Protein AF-A0A2E7KXQ9-F1 (afdb_monomer_lite)

Sequence (109 aa):
MSLIPFQYSSPGHSLYRSLILLISISASFDTLAQEDKINYEEHVRPILADRCLSCHNPDKAKGGLDLSTYSATMQGGSSGEIVNPGDPSGSRLYLSVTHKEEPIMPPKG

Radius of gyration: 34.42 Å; chains: 1; bounding box: 62×38×104 Å

Structure (mmCIF, N/CA/C/O backbone):
data_AF-A0A2E7KXQ9-F1
#
_entry.id   AF-A0A2E7KXQ9-F1
#
loop_
_atom_site.group_PDB
_atom_site.id
_atom_site.type_symbol
_atom_site.label_atom_id
_atom_site.label_alt_id
_atom_site.label_comp_id
_atom_site.label_asym_id
_atom_site.label_entity_id
_atom_site.label_seq_id
_atom_site.pdbx_PDB_ins_code
_atom_site.Cartn_x
_atom_site.Cartn_y
_atom_site.Cartn_z
_atom_site.occupancy
_atom_site.B_iso_or_equiv
_atom_site.auth_seq_id
_atom_site.auth_comp_id
_atom_site.auth_asym_id
_atom_site.auth_atom_id
_atom_site.pdbx_PDB_model_num
ATOM 1 N N . MET A 1 1 ? -44.119 17.940 88.824 1.00 41.31 1 MET A N 1
ATOM 2 C CA . MET A 1 1 ? -45.279 18.474 88.080 1.00 41.31 1 MET A CA 1
ATOM 3 C C . MET A 1 1 ? -44.752 19.020 86.766 1.00 41.31 1 MET A C 1
ATOM 5 O O . MET A 1 1 ? -44.105 20.050 86.794 1.00 41.31 1 MET A O 1
ATOM 9 N N . SER A 1 2 ? -44.663 18.206 85.712 1.00 47.81 2 SER A N 1
ATOM 10 C CA . SER A 1 2 ? -45.735 17.883 84.745 1.00 47.81 2 SER A CA 1
ATOM 11 C C . SER A 1 2 ? -46.164 19.094 83.927 1.00 47.81 2 SER A C 1
ATOM 13 O O . SER A 1 2 ? -46.286 20.173 84.497 1.00 47.81 2 SER A O 1
ATOM 15 N N . LEU A 1 3 ? -46.499 18.819 82.654 1.00 46.47 3 LEU A N 1
ATOM 16 C CA . LEU A 1 3 ? -47.004 19.706 81.589 1.00 46.47 3 LEU A CA 1
ATOM 17 C C . LEU A 1 3 ? -45.837 20.237 80.708 1.00 46.47 3 LEU A C 1
ATOM 19 O O . LEU A 1 3 ? -44.942 20.876 81.236 1.00 46.47 3 LEU A O 1
ATOM 23 N N . ILE A 1 4 ? -45.715 20.031 79.383 1.00 55.12 4 ILE A N 1
ATOM 24 C CA . ILE A 1 4 ? -46.618 19.633 78.274 1.00 55.12 4 ILE A CA 1
ATOM 25 C C . ILE A 1 4 ? -45.718 19.214 77.071 1.00 55.12 4 ILE A C 1
ATOM 27 O O . ILE A 1 4 ? -44.639 19.792 76.927 1.00 55.12 4 ILE A O 1
ATOM 31 N N . PRO A 1 5 ? -46.104 18.275 76.180 1.00 44.12 5 PRO A N 1
ATOM 32 C CA . PRO A 1 5 ? -45.334 17.968 74.968 1.00 44.12 5 PRO A CA 1
ATOM 33 C C . PRO A 1 5 ? -45.419 19.076 73.901 1.00 44.12 5 PRO A C 1
ATOM 35 O O . PRO A 1 5 ? -46.498 19.567 73.567 1.00 44.12 5 PRO A O 1
ATOM 38 N N . PHE A 1 6 ? -44.265 19.421 73.326 1.00 46.09 6 PHE A N 1
ATOM 39 C CA . PHE A 1 6 ? -44.126 20.282 72.150 1.00 46.09 6 PHE A CA 1
ATOM 40 C C . PHE A 1 6 ? -44.597 19.502 70.910 1.00 46.09 6 PHE A C 1
ATOM 42 O O . PHE A 1 6 ? -43.896 18.628 70.403 1.00 46.09 6 PHE A O 1
ATOM 49 N N . GLN A 1 7 ? -45.813 19.778 70.437 1.00 44.66 7 GLN A N 1
ATOM 50 C CA . GLN A 1 7 ? -46.305 19.260 69.160 1.00 44.66 7 GLN A CA 1
ATOM 51 C C . GLN A 1 7 ? -45.624 20.028 68.020 1.00 44.66 7 GLN A C 1
ATOM 53 O O . GLN A 1 7 ? -45.974 21.169 67.723 1.00 44.66 7 GLN A O 1
ATOM 58 N N . TYR A 1 8 ? -44.628 19.403 67.392 1.00 52.19 8 TYR A N 1
ATOM 59 C CA . TYR A 1 8 ? -43.981 19.904 66.182 1.00 52.19 8 TYR A CA 1
ATOM 60 C C . TYR A 1 8 ? -44.901 19.650 64.977 1.00 52.19 8 TYR A C 1
ATOM 62 O O . TYR A 1 8 ? -44.860 18.596 64.347 1.00 52.19 8 TYR A O 1
ATOM 70 N N . SER A 1 9 ? -45.784 20.608 64.691 1.00 50.09 9 SER A N 1
ATOM 71 C CA . SER A 1 9 ? -46.601 20.623 63.475 1.00 50.09 9 SER A CA 1
ATOM 72 C C . SER A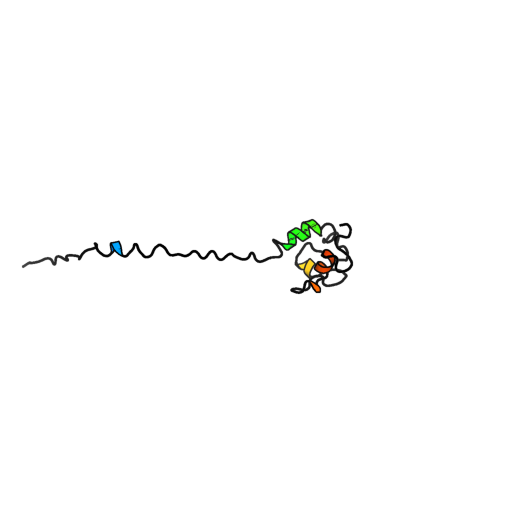 1 9 ? -45.696 20.909 62.273 1.00 50.09 9 SER A C 1
ATOM 74 O O . SER A 1 9 ? -45.189 22.019 62.116 1.00 50.09 9 SER A O 1
ATOM 76 N N . SER A 1 10 ? -45.428 19.890 61.455 1.00 55.88 10 SER A N 1
ATOM 77 C CA . SER A 1 10 ? -44.617 20.027 60.242 1.00 55.88 10 SER A CA 1
ATOM 78 C C . SER A 1 10 ? -45.414 20.750 59.144 1.00 55.88 10 SER A C 1
ATOM 80 O O . SER A 1 10 ? -46.504 20.291 58.792 1.00 55.88 10 SER A O 1
ATOM 82 N N . PRO A 1 11 ? -44.902 21.841 58.548 1.00 48.53 11 PRO A N 1
ATOM 83 C CA . PRO A 1 11 ? -45.580 22.503 57.445 1.00 48.53 11 PRO A CA 1
ATOM 84 C C . PRO A 1 11 ? -45.431 21.697 56.145 1.00 48.53 11 PRO A C 1
ATOM 86 O O . PRO A 1 11 ? -44.346 21.543 55.598 1.00 48.53 11 PRO A O 1
ATOM 89 N N . GLY A 1 12 ? -46.566 21.203 55.647 1.00 49.66 12 GLY A N 1
ATOM 90 C CA . GLY A 1 12 ? -46.927 21.184 54.227 1.00 49.66 12 GLY A CA 1
ATOM 91 C C . GLY A 1 12 ? -45.910 20.639 53.216 1.00 49.66 12 GLY A C 1
ATOM 92 O O . GLY A 1 12 ? -45.379 21.389 52.403 1.00 49.66 12 GLY A O 1
ATOM 93 N N . HIS A 1 13 ? -45.801 19.313 53.109 1.00 49.56 13 HIS A N 1
ATOM 94 C CA . HIS A 1 13 ? -45.144 18.594 51.999 1.00 49.56 13 HIS A CA 1
ATOM 95 C C . HIS A 1 13 ? -45.831 18.762 50.616 1.00 49.56 13 HIS A C 1
ATOM 97 O O . HIS A 1 13 ? -45.528 18.032 49.673 1.00 49.56 13 HIS A O 1
ATOM 103 N N . SER A 1 14 ? -46.779 19.695 50.469 1.00 55.62 14 SER A N 1
ATOM 104 C CA . SER A 1 14 ? -47.624 19.817 49.272 1.00 55.62 14 SER A CA 1
ATOM 105 C C . SER A 1 14 ? -47.018 20.673 48.157 1.00 55.62 14 SER A C 1
ATOM 107 O O . SER A 1 14 ? -47.500 20.612 47.031 1.00 55.62 14 SER A O 1
ATOM 109 N N . LEU A 1 15 ? -45.980 21.465 48.440 1.00 52.38 15 LEU A N 1
ATOM 110 C CA . LEU A 1 15 ? -45.448 22.437 47.473 1.00 52.38 15 LEU A CA 1
ATOM 111 C C . LEU A 1 15 ? -44.123 21.999 46.829 1.00 52.38 15 LEU A C 1
ATOM 113 O O . LEU A 1 15 ? -43.778 22.480 45.756 1.00 52.38 15 LEU A O 1
ATOM 117 N N . TYR A 1 16 ? -43.418 21.030 47.421 1.00 47.41 16 TYR A N 1
ATOM 118 C CA . TYR A 1 16 ? -42.153 20.517 46.874 1.00 47.41 16 TYR A CA 1
ATOM 119 C C . TYR A 1 16 ? -42.333 19.433 45.799 1.00 47.41 16 TYR A C 1
ATOM 121 O O . TYR A 1 16 ? -41.402 19.141 45.053 1.00 47.41 16 TYR A O 1
ATOM 129 N N . ARG A 1 17 ? -43.536 18.850 45.677 1.00 50.22 17 ARG A N 1
ATOM 130 C CA . ARG A 1 17 ? -43.843 17.829 44.658 1.00 50.22 17 ARG A CA 1
ATOM 131 C C . ARG A 1 17 ? -43.967 18.391 43.241 1.00 50.22 17 ARG A C 1
ATOM 133 O O . ARG A 1 17 ? -43.764 17.646 42.290 1.00 50.22 17 ARG A O 1
ATOM 140 N N . SER A 1 18 ? -44.251 19.684 43.096 1.00 52.28 18 SER A N 1
ATOM 141 C CA . SER A 1 18 ? -44.465 20.306 41.783 1.00 52.28 18 SER A CA 1
ATOM 142 C C . SER A 1 18 ? -43.192 20.877 41.152 1.00 52.28 18 SER A C 1
ATOM 144 O O . SER A 1 18 ? -43.196 21.167 39.961 1.00 52.28 18 SER A O 1
ATOM 146 N N . LEU A 1 19 ? -42.091 21.007 41.904 1.00 49.50 19 LEU A N 1
ATOM 147 C CA . LEU A 1 19 ? -40.838 21.574 41.383 1.00 49.50 19 LEU A CA 1
ATOM 148 C C . LEU A 1 19 ? -39.882 20.526 40.780 1.00 49.50 19 LEU A C 1
ATOM 150 O O . LEU A 1 19 ? -38.903 20.887 40.137 1.00 49.50 19 LEU A O 1
ATOM 154 N N . ILE A 1 20 ? -40.170 19.229 40.943 1.00 50.59 20 ILE A N 1
ATOM 155 C CA . ILE A 1 20 ? -39.330 18.133 40.422 1.00 50.59 20 ILE A CA 1
ATOM 156 C C . ILE A 1 20 ? -39.669 17.794 38.954 1.00 50.59 20 ILE A C 1
ATOM 158 O O . ILE A 1 20 ? -38.867 17.175 38.260 1.00 50.59 20 ILE A O 1
ATOM 162 N N . LEU A 1 21 ? -40.813 18.250 38.427 1.00 50.06 21 LEU A N 1
ATOM 163 C CA . LEU A 1 21 ? -41.288 17.841 37.098 1.00 50.06 21 LEU A CA 1
ATOM 164 C C . LEU A 1 21 ? -40.771 18.687 35.913 1.00 50.06 21 LEU A C 1
ATOM 166 O O . LEU A 1 21 ? -41.115 18.386 34.776 1.00 50.06 21 LEU A O 1
ATOM 170 N N . LEU A 1 22 ? -39.962 19.730 36.141 1.00 52.59 22 LEU A N 1
ATOM 171 C CA . LEU A 1 22 ? -39.502 20.644 35.075 1.00 52.59 22 LEU A CA 1
ATOM 172 C C . LEU A 1 22 ? -38.013 20.517 34.704 1.00 52.59 22 LEU A C 1
ATOM 174 O O . LEU A 1 22 ? -37.543 21.252 33.844 1.00 52.59 22 LEU A O 1
ATOM 178 N N . ILE A 1 23 ? -37.266 19.583 35.303 1.00 54.47 23 ILE A N 1
ATOM 179 C CA . ILE A 1 23 ? -35.816 19.418 35.049 1.00 54.47 23 ILE A CA 1
ATOM 180 C C . ILE A 1 23 ? -35.506 18.286 34.039 1.00 54.47 23 ILE A C 1
ATOM 182 O O . ILE A 1 23 ? -34.358 18.076 33.669 1.00 54.47 23 ILE A O 1
ATOM 186 N N . SER A 1 24 ? -36.505 17.546 33.542 1.00 58.41 24 SER A N 1
ATOM 187 C CA . SER A 1 24 ? -36.253 16.241 32.892 1.00 58.41 24 SER A CA 1
ATOM 188 C C . SER A 1 24 ? -36.257 16.179 31.350 1.00 58.41 24 SER A C 1
ATOM 190 O O . SER A 1 24 ? -36.088 15.080 30.834 1.00 58.41 24 SER A O 1
ATOM 192 N N . ILE A 1 25 ? -36.452 17.261 30.576 1.00 60.78 25 ILE A N 1
ATOM 193 C CA . ILE A 1 25 ? -36.659 17.131 29.102 1.00 60.78 25 ILE A CA 1
ATOM 194 C C . ILE A 1 25 ? -35.817 18.108 28.264 1.00 60.78 25 ILE A C 1
ATOM 196 O O . ILE A 1 25 ? -36.299 18.736 27.330 1.00 60.78 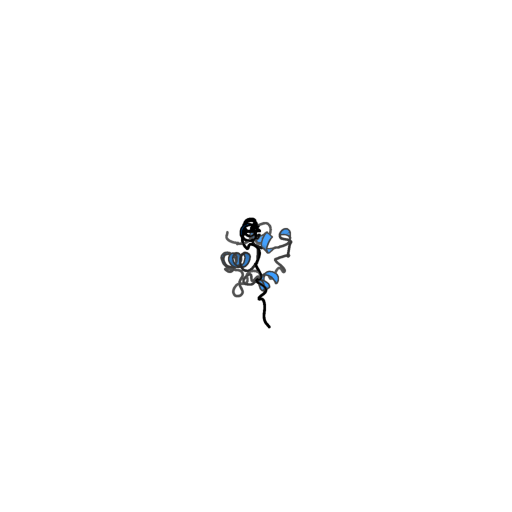25 ILE A O 1
ATOM 200 N N . SER A 1 26 ? -34.526 18.236 28.552 1.00 59.78 26 SER A N 1
ATOM 201 C CA . SER A 1 26 ? -33.603 18.828 27.570 1.00 59.78 26 SER A CA 1
ATOM 202 C C . SER A 1 26 ? -32.183 18.302 27.733 1.00 59.78 26 SER A C 1
ATOM 204 O O . SER A 1 26 ? -31.221 19.065 27.732 1.00 59.78 26 SER A O 1
ATOM 206 N N . ALA A 1 27 ? -32.038 16.983 27.872 1.00 63.12 27 ALA A N 1
ATOM 207 C CA . ALA A 1 27 ? -30.802 16.346 27.443 1.00 63.12 27 ALA A CA 1
ATOM 208 C C . ALA A 1 27 ? -30.866 16.269 25.913 1.00 63.12 27 ALA A C 1
ATOM 210 O O . ALA A 1 27 ? -31.364 15.297 25.345 1.00 63.12 27 ALA A O 1
ATOM 211 N N . SER A 1 28 ? -30.449 17.348 25.249 1.00 66.06 28 SER A N 1
ATOM 212 C CA . SER A 1 28 ? -30.089 17.297 23.838 1.00 66.06 28 SER A CA 1
ATOM 213 C C . SER A 1 28 ? -28.941 16.304 23.733 1.00 66.06 28 SER A C 1
ATOM 215 O O . SER A 1 28 ? -27.817 16.595 24.132 1.00 66.06 28 SER A O 1
ATOM 217 N N . PHE A 1 29 ? -29.240 15.085 23.295 1.00 64.12 29 PHE A N 1
ATOM 218 C CA . PHE A 1 29 ? -28.205 14.151 22.891 1.00 64.12 29 PHE A CA 1
ATOM 219 C C . PHE A 1 29 ? -27.661 14.670 21.567 1.00 64.12 29 PHE A C 1
ATOM 221 O O . PHE A 1 29 ? -28.165 14.326 20.498 1.00 64.12 29 PHE A O 1
ATOM 228 N N . ASP A 1 30 ? -26.663 15.548 21.655 1.00 61.16 30 ASP A N 1
ATOM 229 C CA . ASP A 1 30 ? -25.790 15.859 20.537 1.00 61.16 30 ASP A CA 1
ATOM 230 C C . ASP A 1 30 ? -25.135 14.544 20.111 1.00 61.16 30 ASP A C 1
ATOM 232 O O . ASP A 1 30 ? -24.152 14.079 20.690 1.00 61.16 30 ASP A O 1
ATOM 236 N N . THR A 1 31 ? -25.739 13.887 19.122 1.00 65.88 31 THR A N 1
ATOM 237 C CA . THR A 1 31 ? -25.089 12.801 18.400 1.00 65.88 31 THR A CA 1
ATOM 238 C C . THR A 1 31 ? -23.990 13.463 17.589 1.00 65.88 31 THR A C 1
ATOM 240 O O . THR A 1 31 ? -24.213 13.912 16.467 1.00 65.88 31 THR A O 1
ATOM 243 N N . LEU A 1 32 ? -22.808 13.591 18.189 1.00 65.44 32 LEU A N 1
ATOM 244 C CA . LEU A 1 32 ? -21.604 13.893 17.440 1.00 65.44 32 LEU A CA 1
ATOM 245 C C . LEU A 1 32 ? -21.424 12.729 16.471 1.00 65.44 32 LEU A C 1
ATOM 247 O O . LEU A 1 32 ? -21.092 11.619 16.885 1.00 65.44 32 LEU A O 1
ATOM 251 N N . ALA A 1 33 ? -21.722 12.974 15.197 1.00 65.31 33 ALA A N 1
ATOM 252 C CA . ALA A 1 33 ? -21.324 12.094 14.119 1.00 65.31 33 ALA A CA 1
ATOM 253 C C . ALA A 1 33 ? -19.804 11.937 14.228 1.00 65.31 33 ALA A C 1
ATOM 255 O O . ALA A 1 33 ? -19.044 12.862 13.941 1.00 65.31 33 ALA A O 1
ATOM 256 N N . GLN A 1 34 ? -19.374 10.801 14.767 1.00 65.94 34 GLN A N 1
ATOM 257 C CA . GLN A 1 34 ? -17.976 10.439 14.827 1.00 65.94 34 GLN A CA 1
ATOM 258 C C . GLN A 1 34 ? -17.562 10.165 13.383 1.00 65.94 34 GLN A C 1
ATOM 260 O O . GLN A 1 34 ? -17.973 9.168 12.803 1.00 65.94 34 GLN A O 1
ATOM 265 N N . GLU A 1 35 ? -16.835 11.102 12.774 1.00 69.19 35 GLU A N 1
ATOM 266 C CA . GLU A 1 35 ? -16.138 10.854 11.512 1.00 69.19 35 GLU A CA 1
ATOM 267 C C . GLU A 1 35 ? -15.251 9.624 11.719 1.00 69.19 35 GLU A C 1
ATOM 269 O O . GLU A 1 35 ? -14.333 9.644 12.551 1.00 69.19 35 GLU A O 1
ATOM 274 N N . ASP A 1 36 ? -15.564 8.539 11.011 1.00 79.25 36 ASP A N 1
ATOM 275 C CA . ASP A 1 36 ? -14.802 7.301 11.089 1.00 79.25 36 ASP A CA 1
ATOM 276 C C . ASP A 1 36 ? -13.380 7.576 10.602 1.00 79.25 36 ASP A C 1
ATOM 278 O O . ASP A 1 36 ? -13.100 7.774 9.417 1.00 79.25 36 ASP A O 1
ATOM 282 N N . LYS A 1 37 ? -12.448 7.638 11.555 1.00 87.44 37 LYS A N 1
ATOM 283 C CA . LYS A 1 37 ? -11.047 7.889 11.252 1.00 87.44 37 LYS A CA 1
ATOM 284 C C . LYS A 1 37 ? -10.497 6.702 10.468 1.00 87.44 37 LYS A C 1
ATOM 286 O O . LYS A 1 37 ? -10.370 5.599 11.002 1.00 87.44 37 LYS A O 1
ATOM 291 N N . ILE A 1 38 ? -10.071 6.965 9.234 1.00 92.00 38 ILE A N 1
ATOM 292 C CA . ILE A 1 38 ? -9.381 5.972 8.411 1.00 92.00 38 ILE A CA 1
ATOM 293 C C . ILE A 1 38 ? -8.146 5.462 9.160 1.00 92.00 38 ILE A C 1
ATOM 295 O O . ILE A 1 38 ? -7.270 6.229 9.572 1.00 92.00 38 ILE A O 1
ATOM 299 N N . ASN A 1 39 ? -8.079 4.145 9.324 1.00 94.25 39 ASN A N 1
ATOM 300 C CA . ASN A 1 39 ? -6.950 3.448 9.924 1.00 94.25 39 ASN A CA 1
ATOM 301 C C . ASN A 1 39 ? -6.482 2.303 9.022 1.00 94.25 39 ASN A C 1
ATOM 303 O O . ASN A 1 39 ? -7.252 1.752 8.234 1.00 94.25 39 ASN A O 1
ATOM 307 N N . TYR A 1 40 ? -5.201 1.955 9.140 1.00 95.12 40 TYR A N 1
ATOM 308 C CA . TYR A 1 40 ? -4.573 0.972 8.265 1.00 95.12 40 TYR A CA 1
ATOM 309 C C . TYR A 1 40 ? -5.218 -0.412 8.369 1.00 95.12 40 TYR A C 1
ATOM 311 O O . TYR A 1 40 ? -5.475 -1.041 7.348 1.00 95.12 40 TYR A O 1
ATOM 319 N N . GLU A 1 41 ? -5.479 -0.880 9.587 1.00 95.75 41 GLU A N 1
ATOM 320 C CA . GLU A 1 41 ? -5.872 -2.266 9.840 1.00 95.75 41 GLU A CA 1
ATOM 321 C C . GLU A 1 41 ? -7.253 -2.594 9.268 1.00 95.75 41 GLU A C 1
ATOM 323 O O . GLU A 1 41 ? -7.431 -3.638 8.643 1.00 95.75 41 GLU A O 1
ATOM 328 N N . GLU A 1 42 ? -8.209 -1.683 9.427 1.00 95.88 42 GLU A N 1
ATOM 329 C CA . GLU A 1 42 ? -9.590 -1.890 8.990 1.00 95.88 42 GLU A CA 1
ATOM 330 C C . GLU A 1 42 ? -9.819 -1.470 7.537 1.00 95.88 42 GLU A C 1
ATOM 332 O O . GLU A 1 42 ? -10.626 -2.085 6.844 1.00 95.88 42 GLU A O 1
ATOM 337 N N . HIS A 1 43 ? -9.104 -0.449 7.051 1.00 95.38 43 HIS A N 1
ATOM 338 C CA . HIS A 1 43 ? -9.415 0.165 5.756 1.00 95.38 43 HIS A CA 1
ATOM 339 C C . HIS A 1 43 ? -8.385 -0.152 4.670 1.00 95.38 43 HIS A C 1
ATOM 341 O O . HIS A 1 43 ? -8.750 -0.316 3.510 1.00 95.38 43 HIS A O 1
ATOM 347 N N . VAL A 1 44 ? -7.097 -0.243 5.013 1.00 96.00 44 VAL A N 1
ATOM 348 C CA . VAL A 1 44 ? -6.015 -0.379 4.020 1.00 96.00 44 VAL A CA 1
ATOM 349 C C . VAL A 1 44 ? -5.587 -1.833 3.861 1.00 96.00 44 VAL A C 1
ATOM 351 O O . VAL A 1 44 ? -5.527 -2.342 2.740 1.00 96.00 44 VAL A O 1
ATOM 354 N N . ARG A 1 45 ? -5.322 -2.534 4.969 1.00 97.19 45 ARG A N 1
ATOM 355 C CA . ARG A 1 45 ? -4.836 -3.918 4.951 1.00 97.19 45 ARG A CA 1
ATOM 356 C C . ARG A 1 45 ? -5.755 -4.862 4.165 1.00 97.19 45 ARG A C 1
ATOM 358 O O . ARG A 1 45 ? -5.208 -5.654 3.398 1.00 97.19 45 ARG A O 1
ATOM 365 N N . PRO A 1 46 ? -7.100 -4.799 4.266 1.00 97.38 46 PRO A N 1
ATOM 366 C CA . PRO A 1 46 ? -7.967 -5.687 3.490 1.00 97.38 46 PRO A CA 1
ATOM 367 C C . PRO A 1 46 ? -7.838 -5.482 1.976 1.00 97.38 46 PRO A C 1
ATOM 369 O O . PRO A 1 46 ? -7.855 -6.453 1.224 1.00 97.38 46 PRO A O 1
ATOM 372 N N . ILE A 1 47 ? -7.638 -4.239 1.525 1.00 96.81 47 ILE A N 1
ATOM 373 C CA . ILE A 1 47 ? -7.451 -3.917 0.103 1.00 96.81 47 ILE A CA 1
ATOM 374 C C . ILE A 1 47 ? -6.136 -4.517 -0.401 1.00 96.81 47 ILE A C 1
ATOM 376 O O . ILE A 1 47 ? -6.107 -5.176 -1.443 1.00 96.81 47 ILE A O 1
ATOM 380 N N . LEU A 1 48 ? -5.050 -4.329 0.356 1.00 96.88 48 LEU A N 1
ATOM 381 C CA . LEU A 1 48 ? -3.743 -4.891 0.010 1.00 96.88 48 LEU A CA 1
ATOM 382 C C . LEU A 1 48 ? -3.782 -6.424 0.011 1.00 96.88 48 LEU A C 1
ATOM 384 O O . LEU A 1 48 ? -3.240 -7.050 -0.903 1.00 96.88 48 LEU A O 1
ATOM 388 N N . ALA A 1 49 ? -4.473 -7.021 0.986 1.00 96.94 49 ALA A N 1
ATOM 389 C CA . ALA A 1 49 ? -4.673 -8.463 1.083 1.00 96.94 49 ALA A CA 1
ATOM 390 C C . ALA A 1 49 ? -5.352 -9.044 -0.163 1.00 96.94 49 ALA A C 1
ATOM 392 O O . ALA A 1 49 ? -4.860 -10.022 -0.723 1.00 96.94 49 ALA A O 1
ATOM 393 N N . ASP A 1 50 ? -6.436 -8.414 -0.615 1.00 96.19 50 ASP A N 1
ATOM 394 C CA . ASP A 1 50 ? -7.243 -8.890 -1.740 1.00 96.19 50 ASP A CA 1
ATOM 395 C C . ASP A 1 50 ? -6.563 -8.662 -3.102 1.00 96.19 50 ASP A C 1
ATOM 397 O O . ASP A 1 50 ? -6.683 -9.480 -4.013 1.00 96.19 50 ASP A O 1
ATOM 401 N N . ARG A 1 51 ? -5.822 -7.555 -3.264 1.00 95.12 51 ARG A N 1
ATOM 402 C CA . ARG A 1 51 ? -5.355 -7.098 -4.589 1.00 95.12 51 ARG A CA 1
ATOM 403 C C . ARG A 1 51 ? -3.853 -7.181 -4.817 1.00 95.12 51 ARG A C 1
ATOM 405 O O . ARG A 1 51 ? -3.424 -7.222 -5.969 1.00 95.12 51 ARG A O 1
ATOM 412 N N . CYS A 1 52 ? -3.044 -7.197 -3.761 1.00 95.75 52 CYS A N 1
ATOM 413 C CA . CYS A 1 52 ? -1.592 -7.034 -3.877 1.00 95.75 52 CYS A CA 1
ATOM 414 C C . CYS A 1 52 ? -0.813 -8.280 -3.441 1.00 95.75 52 CYS A C 1
ATOM 416 O O . CYS A 1 52 ? 0.212 -8.615 -4.048 1.00 95.75 52 CYS A O 1
ATOM 418 N N . LEU A 1 53 ? -1.300 -9.010 -2.432 1.00 96.12 53 LEU A N 1
ATOM 419 C CA . LEU A 1 53 ? -0.548 -10.116 -1.831 1.00 96.12 53 LEU A CA 1
ATOM 420 C C . LEU A 1 53 ? -0.396 -11.344 -2.730 1.00 96.12 53 LEU A C 1
ATOM 422 O O . LEU A 1 53 ? 0.370 -12.234 -2.391 1.00 96.12 53 LEU A O 1
ATOM 426 N N . SER A 1 54 ? -1.017 -11.415 -3.908 1.00 94.88 54 SER A N 1
ATOM 427 C CA . SER A 1 54 ? -0.696 -12.479 -4.874 1.00 94.88 54 SER A CA 1
ATOM 428 C C . SER A 1 54 ? 0.742 -12.377 -5.419 1.00 94.88 54 SER A C 1
ATOM 430 O O . SER A 1 54 ? 1.290 -13.361 -5.926 1.00 94.88 54 SER A O 1
ATOM 432 N N . CYS A 1 55 ? 1.338 -11.177 -5.359 1.00 95.38 55 CYS A N 1
ATOM 433 C CA . CYS A 1 55 ? 2.638 -10.842 -5.952 1.00 95.38 55 CYS A CA 1
ATOM 434 C C . CYS A 1 55 ? 3.590 -10.049 -5.038 1.00 95.38 55 CYS A C 1
ATOM 436 O O . CYS A 1 55 ? 4.763 -9.946 -5.398 1.00 95.38 55 CYS A O 1
ATOM 438 N N . HIS A 1 56 ? 3.096 -9.461 -3.944 1.00 96.44 56 HIS A N 1
ATOM 439 C CA . HIS A 1 56 ? 3.860 -8.628 -3.007 1.00 96.44 56 HIS A CA 1
ATOM 440 C C . HIS A 1 56 ? 3.657 -9.111 -1.572 1.00 96.44 56 HIS A C 1
ATOM 442 O O . HIS A 1 56 ? 2.920 -8.509 -0.795 1.00 96.44 56 HIS A O 1
ATOM 448 N N . ASN A 1 57 ? 4.262 -10.246 -1.253 1.00 96.50 57 ASN A N 1
ATOM 449 C CA . ASN A 1 57 ? 4.154 -10.927 0.034 1.00 96.50 57 ASN A CA 1
ATOM 450 C C . ASN A 1 57 ? 5.546 -11.481 0.433 1.00 96.50 57 ASN A C 1
ATOM 452 O O . ASN A 1 57 ? 6.453 -11.445 -0.406 1.00 96.50 57 ASN A O 1
ATOM 456 N N . PRO A 1 58 ? 5.754 -12.008 1.654 1.00 95.69 58 PRO A N 1
ATOM 457 C CA . PRO A 1 58 ? 7.084 -12.442 2.093 1.00 95.69 58 PRO A CA 1
ATOM 458 C C . PRO A 1 58 ? 7.659 -13.614 1.277 1.00 95.69 58 PRO A C 1
ATOM 460 O O . PRO A 1 58 ? 8.871 -13.691 1.090 1.00 95.69 58 PRO A O 1
ATOM 463 N N . ASP A 1 59 ? 6.813 -14.491 0.732 1.00 95.38 59 ASP A N 1
ATOM 464 C CA . ASP A 1 59 ? 7.240 -15.636 -0.087 1.00 95.38 59 ASP A CA 1
ATOM 465 C C . ASP A 1 59 ? 7.505 -15.247 -1.552 1.00 95.38 59 ASP A C 1
ATOM 467 O O . ASP A 1 59 ? 8.282 -15.878 -2.272 1.00 95.38 59 ASP A O 1
ATOM 471 N N . LYS A 1 60 ? 6.825 -14.203 -2.027 1.00 93.75 60 LYS A N 1
ATOM 472 C CA . LYS A 1 60 ? 6.881 -13.675 -3.386 1.00 93.75 60 LYS A CA 1
ATOM 473 C C . LYS A 1 60 ? 6.858 -12.154 -3.309 1.00 93.75 60 LYS A C 1
ATOM 475 O O . LYS A 1 60 ? 5.807 -11.534 -3.444 1.00 93.75 60 LYS A O 1
ATOM 480 N N . ALA A 1 61 ? 8.039 -11.573 -3.132 1.00 93.50 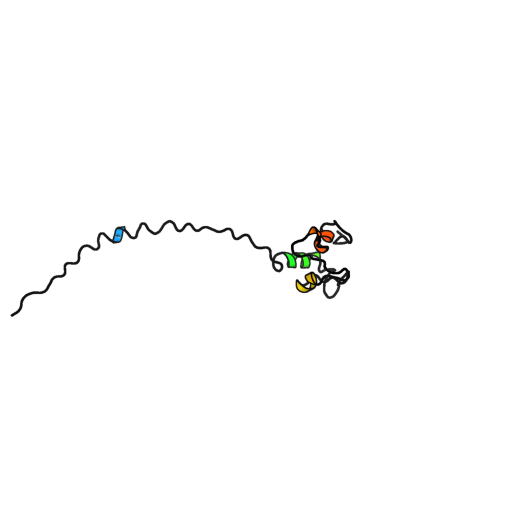61 ALA A N 1
ATOM 481 C CA . ALA A 1 61 ? 8.251 -10.133 -3.059 1.00 93.50 61 ALA A CA 1
ATOM 482 C C . ALA A 1 61 ? 8.730 -9.589 -4.416 1.00 93.50 61 ALA A C 1
ATOM 484 O O . ALA A 1 61 ? 9.923 -9.347 -4.630 1.00 93.50 61 ALA A O 1
ATOM 485 N N . LYS A 1 62 ? 7.823 -9.427 -5.391 1.00 91.19 62 LYS A N 1
ATOM 486 C CA . LYS A 1 62 ? 8.207 -8.821 -6.680 1.00 91.19 62 LYS A CA 1
ATOM 487 C C . LYS A 1 62 ? 8.727 -7.399 -6.463 1.00 91.19 62 LYS A C 1
ATOM 489 O O . LYS A 1 62 ? 8.132 -6.626 -5.719 1.00 91.19 62 LYS A O 1
ATOM 494 N N . GLY A 1 63 ? 9.848 -7.061 -7.103 1.00 91.88 63 GLY A N 1
ATOM 495 C CA . GLY A 1 63 ? 10.530 -5.780 -6.871 1.00 91.88 63 GLY A CA 1
ATOM 496 C C . GLY A 1 63 ? 11.052 -5.614 -5.438 1.00 91.88 63 GLY A C 1
ATOM 497 O O . GLY A 1 63 ? 11.225 -4.484 -4.991 1.00 91.88 63 GLY A O 1
ATOM 498 N N . GLY A 1 64 ? 11.233 -6.722 -4.708 1.00 94.81 64 GLY A N 1
ATOM 499 C CA . GLY A 1 64 ? 11.652 -6.732 -3.307 1.00 94.81 64 GLY A CA 1
ATOM 500 C C . GLY A 1 64 ? 10.622 -6.147 -2.344 1.00 94.81 64 GLY A C 1
ATOM 501 O O . GLY A 1 64 ? 10.997 -5.781 -1.240 1.00 94.81 64 GLY A O 1
ATOM 502 N N . LEU A 1 65 ? 9.361 -6.011 -2.765 1.00 96.62 65 LEU A N 1
ATOM 503 C CA . LEU A 1 65 ? 8.314 -5.350 -1.992 1.00 96.62 65 LEU A CA 1
ATOM 504 C C . LEU A 1 65 ? 7.376 -6.365 -1.325 1.00 96.62 65 LEU A C 1
ATOM 506 O O . LEU A 1 65 ? 6.785 -7.203 -2.014 1.00 96.62 65 LEU A O 1
ATOM 510 N N . ASP A 1 66 ? 7.190 -6.211 -0.014 1.00 97.12 66 ASP A N 1
ATOM 511 C CA . ASP A 1 66 ? 6.217 -6.935 0.808 1.00 97.12 66 ASP A CA 1
ATOM 512 C C . ASP A 1 66 ? 5.170 -5.962 1.381 1.00 97.12 66 ASP A C 1
ATOM 514 O O . ASP 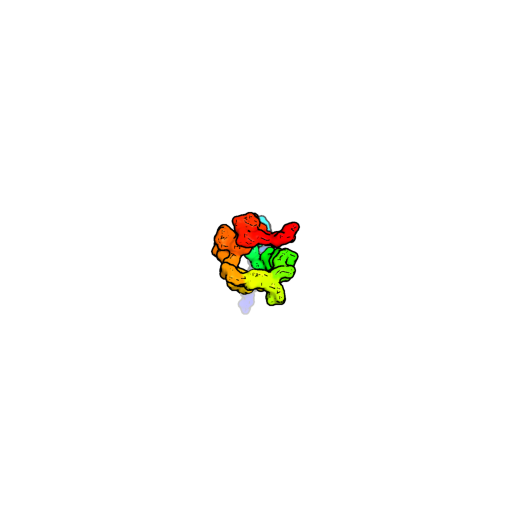A 1 66 ? 5.505 -5.002 2.073 1.00 97.12 66 ASP A O 1
ATOM 518 N N . LEU A 1 67 ? 3.893 -6.214 1.080 1.00 97.31 67 LEU A N 1
ATOM 519 C CA . LEU A 1 67 ? 2.749 -5.402 1.516 1.00 97.31 67 LEU A CA 1
ATOM 520 C C . LEU A 1 67 ? 1.890 -6.112 2.578 1.00 97.31 67 LEU A C 1
ATOM 522 O O . LEU A 1 67 ? 0.791 -5.662 2.902 1.00 97.31 67 LEU A O 1
ATOM 526 N N . SER A 1 68 ? 2.359 -7.245 3.112 1.00 96.31 68 SER A N 1
ATOM 527 C CA . SER A 1 68 ? 1.605 -8.075 4.064 1.00 96.31 68 SER A CA 1
ATOM 528 C C . SER A 1 68 ? 1.423 -7.415 5.430 1.00 96.31 68 SER A C 1
ATOM 530 O O . SER A 1 68 ? 0.443 -7.684 6.129 1.00 96.31 68 SER A O 1
ATOM 532 N N . THR A 1 69 ? 2.337 -6.521 5.808 1.00 96.94 69 THR A N 1
ATOM 533 C CA . THR A 1 69 ? 2.304 -5.805 7.085 1.00 96.94 69 THR A CA 1
ATOM 534 C C . THR A 1 69 ? 2.544 -4.314 6.885 1.00 96.94 69 THR A C 1
ATOM 536 O O . THR A 1 69 ? 3.163 -3.887 5.908 1.00 96.94 69 THR A O 1
ATOM 539 N N . TYR A 1 70 ? 2.089 -3.510 7.850 1.00 96.81 70 TYR A N 1
ATOM 540 C CA . TYR A 1 70 ? 2.361 -2.072 7.863 1.00 96.81 70 TYR A CA 1
ATOM 541 C C . TYR A 1 70 ? 3.869 -1.787 7.856 1.00 96.81 70 TYR A C 1
ATOM 543 O O . TYR A 1 70 ? 4.347 -0.975 7.072 1.00 96.81 70 TYR A O 1
ATOM 551 N N . SER A 1 71 ? 4.630 -2.499 8.695 1.00 97.19 71 SER A N 1
ATOM 552 C CA . SER A 1 71 ? 6.078 -2.299 8.808 1.00 97.19 71 SER A CA 1
ATOM 553 C C . SER A 1 71 ? 6.803 -2.600 7.497 1.00 97.19 71 SER A C 1
ATOM 555 O O . SER A 1 71 ? 7.669 -1.824 7.103 1.00 97.19 71 SER A O 1
ATOM 557 N N . ALA A 1 72 ? 6.449 -3.693 6.816 1.00 96.62 72 ALA A N 1
ATOM 558 C CA . ALA A 1 72 ? 7.038 -4.038 5.523 1.00 96.62 72 ALA A CA 1
ATOM 559 C C . ALA A 1 72 ? 6.662 -3.012 4.439 1.00 96.62 72 ALA A C 1
ATOM 561 O O . ALA A 1 72 ? 7.525 -2.543 3.700 1.00 96.62 72 ALA A O 1
ATOM 562 N N . THR A 1 73 ? 5.404 -2.561 4.430 1.00 96.50 73 THR A N 1
ATOM 563 C CA . THR A 1 73 ? 4.931 -1.514 3.509 1.00 96.50 73 THR A CA 1
ATOM 564 C C . THR A 1 73 ? 5.725 -0.216 3.670 1.00 96.50 73 THR A C 1
ATOM 566 O O . THR A 1 73 ? 6.122 0.390 2.677 1.00 96.50 73 THR A O 1
ATOM 569 N N . MET A 1 74 ? 5.992 0.196 4.912 1.00 96.75 74 MET A N 1
ATOM 570 C CA . MET A 1 74 ? 6.770 1.404 5.203 1.00 96.75 74 MET A CA 1
ATOM 571 C C . MET A 1 74 ? 8.271 1.234 4.938 1.00 96.75 74 MET A C 1
ATOM 573 O O . MET A 1 74 ? 8.940 2.217 4.641 1.00 96.75 74 MET A O 1
ATOM 577 N N . GLN A 1 75 ? 8.804 0.012 5.022 1.00 96.19 75 GLN A N 1
ATOM 578 C CA . GLN A 1 75 ? 10.191 -0.281 4.647 1.00 96.19 75 GLN A CA 1
ATOM 579 C C . GLN A 1 75 ? 10.414 -0.164 3.131 1.00 96.19 75 GLN A C 1
ATOM 581 O O . GLN A 1 75 ? 11.497 0.219 2.692 1.00 96.19 75 GLN A O 1
ATOM 586 N N . GLY A 1 76 ? 9.382 -0.458 2.339 1.00 94.81 76 GLY A N 1
ATOM 587 C CA . GLY A 1 76 ? 9.420 -0.371 0.886 1.00 94.81 76 GLY A CA 1
ATOM 588 C C . GLY A 1 76 ? 10.105 -1.556 0.216 1.00 94.81 76 GLY A C 1
ATOM 589 O O . GLY A 1 76 ? 10.120 -2.664 0.745 1.00 94.81 76 GLY A O 1
ATOM 590 N N . GLY A 1 77 ? 10.587 -1.342 -1.008 1.00 94.25 77 GLY A N 1
ATOM 591 C CA . GLY A 1 77 ? 11.127 -2.410 -1.853 1.00 94.25 77 GLY A CA 1
ATOM 592 C C . GLY A 1 77 ? 12.525 -2.111 -2.378 1.00 94.25 77 GLY A C 1
ATOM 593 O O . GLY A 1 77 ? 13.203 -1.187 -1.936 1.00 94.25 77 GLY A O 1
ATOM 594 N N . SER A 1 78 ? 12.957 -2.852 -3.399 1.00 93.00 78 SER A N 1
ATOM 595 C CA . SER A 1 78 ? 14.276 -2.663 -4.025 1.00 93.00 78 SER A CA 1
ATOM 596 C C . SER A 1 78 ? 14.473 -1.276 -4.645 1.00 93.00 78 SER A C 1
ATOM 598 O O . SER A 1 78 ? 15.603 -0.854 -4.861 1.00 93.00 78 SER A O 1
ATOM 600 N N . SER A 1 79 ? 13.385 -0.567 -4.940 1.00 89.19 79 SER A N 1
ATOM 601 C CA . SER A 1 79 ? 13.406 0.809 -5.444 1.00 89.19 79 SER A CA 1
ATOM 602 C C . SER A 1 79 ? 13.346 1.871 -4.336 1.00 89.19 79 SER A C 1
ATOM 604 O O . SER A 1 79 ? 13.171 3.044 -4.650 1.00 89.19 79 SER A O 1
ATOM 606 N N . GLY A 1 80 ? 13.456 1.472 -3.066 1.00 93.56 80 GLY A N 1
ATOM 607 C CA . GLY A 1 80 ? 13.371 2.358 -1.908 1.00 93.56 80 GLY A CA 1
ATOM 608 C C . GLY A 1 80 ? 11.952 2.520 -1.365 1.00 93.56 80 GLY A C 1
ATOM 609 O O . GLY A 1 80 ? 11.101 1.635 -1.513 1.00 93.56 80 GLY A O 1
ATOM 610 N N . GLU A 1 81 ? 11.725 3.661 -0.714 1.00 95.38 81 GLU A N 1
ATOM 611 C CA . GLU A 1 81 ? 10.452 4.025 -0.095 1.00 95.38 81 GLU A CA 1
ATOM 612 C C . GLU A 1 81 ? 9.326 4.100 -1.136 1.00 95.38 81 GLU A C 1
ATOM 614 O O . GLU A 1 81 ? 9.504 4.557 -2.268 1.00 95.38 81 GLU A O 1
ATOM 619 N N . ILE A 1 82 ? 8.144 3.620 -0.751 1.00 96.25 82 ILE A N 1
ATOM 620 C CA . ILE A 1 82 ? 6.960 3.590 -1.624 1.00 96.25 82 ILE A CA 1
ATOM 621 C C . ILE A 1 82 ? 5.797 4.432 -1.095 1.00 96.25 82 ILE A C 1
ATOM 623 O O . ILE A 1 82 ? 4.849 4.699 -1.836 1.00 96.25 82 ILE A O 1
ATOM 627 N N . VAL A 1 83 ? 5.860 4.838 0.172 1.00 97.00 83 VAL A N 1
ATOM 628 C CA . VAL A 1 83 ? 4.841 5.625 0.864 1.00 97.00 83 VAL A CA 1
ATOM 629 C C . VAL A 1 83 ? 5.532 6.803 1.533 1.00 97.00 83 VAL A C 1
ATOM 631 O O . VAL A 1 83 ? 6.325 6.612 2.451 1.00 97.00 83 VAL A O 1
ATOM 634 N N . ASN A 1 84 ? 5.162 8.008 1.111 1.00 96.88 84 ASN A N 1
ATOM 635 C CA . ASN A 1 84 ? 5.554 9.263 1.736 1.00 96.88 84 ASN A CA 1
ATOM 636 C C . ASN A 1 84 ? 4.374 9.748 2.591 1.00 96.88 84 ASN A C 1
ATOM 638 O O . ASN A 1 84 ? 3.335 10.133 2.040 1.00 96.88 84 ASN A O 1
ATOM 642 N N . PRO A 1 85 ? 4.472 9.715 3.932 1.00 95.38 85 PRO A N 1
ATOM 643 C CA . PRO A 1 85 ? 3.359 10.081 4.802 1.00 95.38 85 PRO A CA 1
ATOM 644 C C . PRO A 1 85 ? 2.849 11.499 4.522 1.00 95.38 85 PRO A C 1
ATOM 646 O O . PRO A 1 85 ? 3.603 12.466 4.582 1.00 95.38 85 PRO A O 1
ATOM 649 N N . GLY A 1 86 ? 1.554 11.624 4.230 1.00 96.0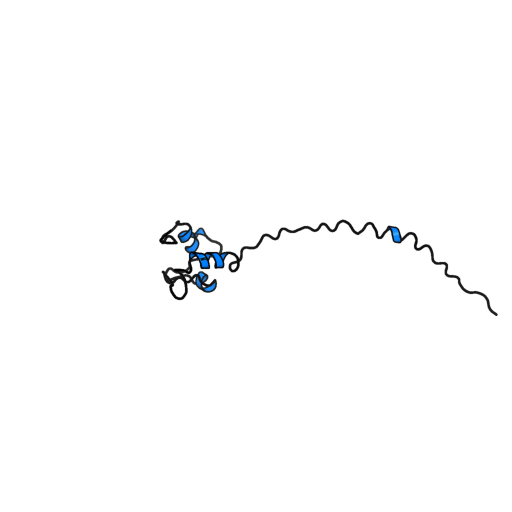0 86 GLY A N 1
ATOM 650 C CA . GLY A 1 86 ? 0.916 12.910 3.931 1.00 96.00 86 GLY A CA 1
ATOM 651 C C . GLY A 1 86 ? 1.133 13.435 2.507 1.00 96.00 86 GLY A C 1
ATOM 652 O O . GLY A 1 86 ? 0.513 14.433 2.151 1.00 96.00 86 GLY A O 1
ATOM 653 N N . ASP A 1 87 ? 1.936 12.758 1.681 1.00 97.19 87 ASP A N 1
ATOM 654 C CA . ASP A 1 87 ? 2.193 13.142 0.291 1.00 97.19 87 ASP A CA 1
ATOM 655 C C . ASP A 1 87 ? 1.875 11.988 -0.681 1.00 97.19 87 ASP A C 1
ATOM 657 O O . ASP A 1 87 ? 2.744 11.174 -1.018 1.00 97.19 87 ASP A O 1
ATOM 661 N N . PRO A 1 88 ? 0.626 11.890 -1.172 1.00 95.25 88 PRO A N 1
ATOM 662 C CA . PRO A 1 88 ? 0.264 10.873 -2.154 1.00 95.25 88 PRO A CA 1
ATOM 663 C C . PRO A 1 88 ? 0.971 11.088 -3.499 1.00 95.25 88 PRO A C 1
ATOM 665 O O . PRO A 1 88 ? 1.259 10.115 -4.189 1.00 95.25 88 PRO A O 1
ATOM 668 N N . SER A 1 89 ? 1.282 12.333 -3.869 1.00 95.50 89 SER A N 1
ATOM 669 C CA . SER A 1 89 ? 1.918 12.656 -5.152 1.00 95.50 89 SER A CA 1
ATOM 670 C C . SER A 1 89 ? 3.387 12.242 -5.196 1.00 95.50 89 SER A C 1
ATOM 672 O O . SER A 1 89 ? 3.884 11.951 -6.276 1.00 95.50 89 SER A O 1
ATOM 674 N N . GLY A 1 90 ? 4.067 12.186 -4.049 1.00 95.94 90 GLY A N 1
ATOM 675 C CA . GLY A 1 90 ? 5.405 11.603 -3.912 1.00 95.94 90 GLY A CA 1
ATOM 676 C C . GLY A 1 90 ? 5.413 10.104 -3.587 1.00 95.94 90 GLY A C 1
ATOM 677 O O . GLY A 1 90 ? 6.468 9.475 -3.606 1.00 95.94 90 GLY A O 1
ATOM 678 N N . SER A 1 91 ? 4.257 9.503 -3.292 1.00 97.12 91 SER A N 1
ATOM 679 C CA . SER A 1 91 ? 4.157 8.091 -2.912 1.00 97.12 91 SER A CA 1
ATOM 680 C C . SER A 1 91 ? 4.080 7.182 -4.137 1.00 97.12 91 SER A C 1
ATOM 682 O O . SER A 1 91 ? 3.033 7.072 -4.781 1.00 97.12 91 SER A O 1
ATOM 684 N N . ARG A 1 92 ? 5.154 6.439 -4.423 1.00 95.38 92 ARG A N 1
ATOM 685 C CA . ARG A 1 92 ? 5.206 5.516 -5.573 1.00 95.38 92 ARG A CA 1
ATOM 686 C C . ARG A 1 92 ? 4.100 4.464 -5.564 1.00 95.38 92 ARG A C 1
ATOM 688 O O . ARG A 1 92 ? 3.604 4.114 -6.634 1.00 95.38 92 ARG A O 1
ATOM 695 N N . LEU A 1 93 ? 3.671 3.990 -4.389 1.00 95.56 93 LEU A N 1
ATOM 696 C CA . LEU A 1 93 ? 2.535 3.071 -4.266 1.00 95.56 93 LEU A CA 1
ATOM 697 C C . LEU A 1 93 ? 1.272 3.677 -4.891 1.00 95.56 93 LEU A C 1
ATOM 699 O O . LEU A 1 93 ? 0.616 3.026 -5.698 1.00 95.56 93 LEU A O 1
ATOM 703 N N . TYR A 1 94 ? 0.969 4.937 -4.568 1.00 96.81 94 TYR A N 1
ATOM 704 C CA . TYR A 1 94 ? -0.191 5.653 -5.098 1.00 96.81 94 TYR A CA 1
ATOM 705 C C . TYR A 1 94 ? -0.057 5.923 -6.603 1.00 96.81 94 TYR A C 1
ATOM 707 O O . TYR A 1 94 ? -1.000 5.695 -7.364 1.00 96.81 94 TYR A O 1
ATOM 715 N N . LEU A 1 95 ? 1.116 6.366 -7.057 1.00 96.56 95 LEU A N 1
ATOM 716 C CA . LEU A 1 95 ? 1.358 6.647 -8.475 1.00 96.56 95 LEU A CA 1
ATOM 717 C C . LEU A 1 95 ? 1.242 5.386 -9.343 1.00 96.56 95 LEU A C 1
ATOM 719 O O . LEU A 1 95 ? 0.623 5.431 -10.405 1.00 96.56 95 LEU A O 1
ATOM 723 N N . SER A 1 96 ? 1.753 4.252 -8.859 1.00 95.00 96 SER A N 1
ATOM 724 C CA . SER A 1 96 ? 1.724 2.975 -9.583 1.00 95.00 96 SER A CA 1
ATOM 725 C C . SER A 1 96 ? 0.301 2.425 -9.732 1.00 95.00 96 SER A C 1
ATOM 727 O O . SER A 1 96 ? -0.049 1.923 -10.798 1.00 95.00 96 SER A O 1
ATOM 729 N N . VAL A 1 97 ? -0.544 2.528 -8.693 1.00 94.88 97 VAL A N 1
ATOM 730 C CA . VAL A 1 97 ? -1.939 2.029 -8.737 1.00 94.88 97 VAL A CA 1
ATOM 731 C C . VAL A 1 97 ? -2.899 2.976 -9.455 1.00 94.88 97 VAL A C 1
ATOM 733 O O . VAL A 1 97 ? -3.928 2.538 -9.957 1.00 94.88 97 VAL A O 1
ATOM 736 N N . THR A 1 98 ? -2.570 4.269 -9.522 1.00 95.81 98 THR A N 1
ATOM 737 C CA . THR A 1 98 ? -3.330 5.263 -10.301 1.00 95.81 98 THR A CA 1
ATOM 738 C C . THR A 1 98 ? -2.804 5.440 -11.726 1.00 95.81 98 THR A C 1
ATOM 740 O O . THR A 1 98 ? -3.262 6.331 -12.438 1.00 95.81 98 THR A O 1
ATOM 743 N N . HIS A 1 99 ? -1.858 4.587 -12.141 1.00 95.06 99 HIS A N 1
ATOM 744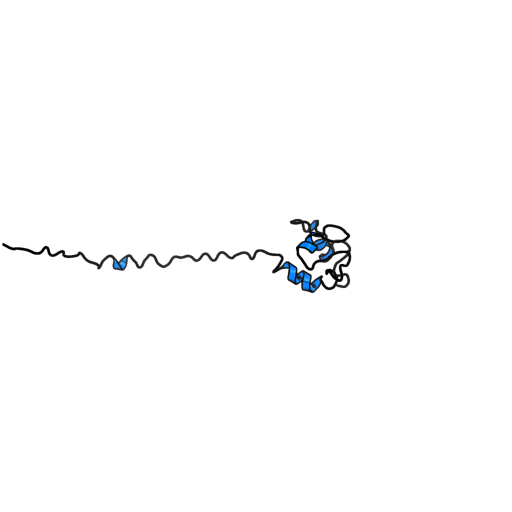 C CA . HIS A 1 99 ? -1.243 4.552 -13.476 1.00 95.06 99 HIS A CA 1
ATOM 745 C C . HIS A 1 99 ? -0.599 5.884 -13.893 1.00 95.06 99 HIS A C 1
ATOM 747 O O . HIS A 1 99 ? -0.589 6.243 -15.068 1.00 95.06 99 HIS A O 1
ATOM 753 N N . LYS A 1 100 ? -0.055 6.622 -12.921 1.00 95.38 100 LYS A N 1
ATOM 754 C CA . LYS A 1 100 ? 0.652 7.896 -13.132 1.00 95.38 100 LYS A CA 1
ATOM 755 C C . LYS A 1 100 ? 2.162 7.726 -13.323 1.00 95.38 100 LYS A C 1
ATOM 757 O O . LYS A 1 100 ? 2.804 8.648 -13.814 1.00 95.38 100 LYS A O 1
ATOM 762 N N . GLU A 1 101 ? 2.720 6.578 -12.940 1.00 93.12 101 GLU A N 1
ATOM 763 C CA . GLU A 1 101 ? 4.143 6.246 -13.080 1.00 93.12 101 GLU A CA 1
ATOM 764 C C . GLU A 1 101 ? 4.316 4.748 -13.377 1.00 93.12 101 GLU A C 1
ATOM 766 O O . GLU A 1 101 ? 3.495 3.926 -12.962 1.00 93.12 101 GLU A O 1
ATOM 771 N N . GLU A 1 102 ? 5.387 4.390 -14.090 1.00 90.31 102 GLU A N 1
ATOM 772 C CA . GLU A 1 102 ? 5.790 2.997 -14.274 1.00 90.31 102 GLU A CA 1
ATOM 773 C C . GLU A 1 102 ? 6.636 2.475 -13.090 1.00 90.31 102 GLU A C 1
ATOM 775 O O . GLU A 1 102 ? 7.486 3.190 -12.558 1.00 90.31 102 GLU A O 1
ATOM 780 N N . PRO A 1 103 ? 6.482 1.198 -12.696 1.00 88.75 103 PRO A N 1
ATOM 781 C CA . PRO A 1 103 ? 5.597 0.204 -13.297 1.00 88.75 103 PRO A CA 1
ATOM 782 C C . PRO A 1 103 ? 4.133 0.386 -12.871 1.00 88.75 103 PRO A C 1
ATOM 784 O O . PRO A 1 103 ? 3.834 0.584 -11.696 1.00 88.75 103 PRO A O 1
ATOM 787 N N . ILE A 1 104 ? 3.213 0.226 -13.824 1.00 92.88 104 ILE A N 1
ATOM 788 C CA . ILE A 1 104 ? 1.777 0.225 -13.532 1.00 92.88 104 ILE A CA 1
ATOM 789 C C . ILE A 1 104 ? 1.378 -1.029 -12.745 1.00 92.88 104 ILE A C 1
ATOM 791 O O . ILE A 1 104 ? 1.867 -2.133 -13.009 1.00 92.88 104 ILE A O 1
ATOM 795 N N . MET A 1 105 ? 0.470 -0.865 -11.782 1.00 93.31 105 MET A N 1
ATOM 796 C CA . MET A 1 105 ? -0.034 -1.959 -10.952 1.00 93.31 105 MET A CA 1
ATOM 797 C C . MET A 1 105 ? -1.570 -2.026 -10.974 1.00 93.31 105 MET A C 1
ATOM 799 O O . MET A 1 105 ? -2.224 -0.985 -10.891 1.00 93.31 105 MET A O 1
ATOM 803 N N . PRO A 1 106 ? -2.162 -3.234 -11.034 1.00 91.31 106 PRO A N 1
ATOM 804 C CA . PRO A 1 106 ? -1.514 -4.515 -11.341 1.00 91.31 106 PRO A CA 1
ATOM 805 C C . PRO A 1 106 ? -1.065 -4.597 -12.822 1.00 91.31 106 PRO A C 1
ATOM 807 O O . PRO A 1 106 ? -1.680 -3.979 -13.685 1.00 91.31 106 PRO A O 1
ATOM 810 N N . PRO A 1 107 ? -0.023 -5.386 -13.160 1.00 84.62 107 PRO A N 1
ATOM 811 C CA . PRO A 1 107 ? 0.540 -5.447 -14.520 1.00 84.62 107 PRO A CA 1
ATOM 812 C C . PRO A 1 107 ? -0.365 -6.156 -15.540 1.00 84.62 107 PRO A C 1
ATOM 814 O O . PRO A 1 107 ? -0.159 -6.051 -16.746 1.00 84.62 107 PRO A O 1
ATOM 817 N N . LYS A 1 108 ? -1.340 -6.928 -15.058 1.00 76.12 108 LYS A N 1
ATOM 818 C CA . LYS A 1 108 ? -2.433 -7.492 -15.847 1.00 76.12 108 LYS A CA 1
ATOM 819 C C . LYS A 1 108 ? -3.710 -7.004 -15.171 1.00 76.12 108 LYS A C 1
ATOM 821 O O . LYS A 1 108 ? -4.129 -7.619 -14.192 1.00 76.12 108 LYS A O 1
ATOM 826 N N . GLY A 1 109 ? -4.181 -5.832 -15.589 1.00 59.44 109 GLY A N 1
ATOM 827 C CA . GLY A 1 109 ? -5.482 -5.296 -15.185 1.00 59.44 109 GLY A CA 1
ATOM 828 C C . GLY A 1 109 ? -6.618 -6.168 -15.689 1.00 59.44 109 GLY A C 1
ATOM 829 O O . GLY A 1 109 ? -6.457 -6.742 -16.791 1.00 59.44 109 GLY A O 1
#

pLDDT: mean 81.36, std 19.4, range [41.31, 97.38]

Foldseek 3Di:
DDDDDDPPDDDDPPPVVVVVPPPPPPPPPPPPPPPPDDDCPPHPQVVCVVFPCVAPDPVHNVQQQHPNDPVRLQQGGVVGGQDDPPDLVPHVVNCQDVVNDPPHPPVPD

Secondary structure (DSSP, 8-state):
------------TTSSSSSSTTSSS--------------IIIIIHHHHHHHTTTTBSSS-BGGG---SSHHHHHH-BTTB----TT-TTT-HHHHHHTTSSSSPSSS--